Protein AF-A0A7X9JL79-F1 (afdb_monomer_lite)

Foldseek 3Di:
DVVVCVVCVVVVVVVVVVVVVLVVVVVPDLVNLVVQLVVLVV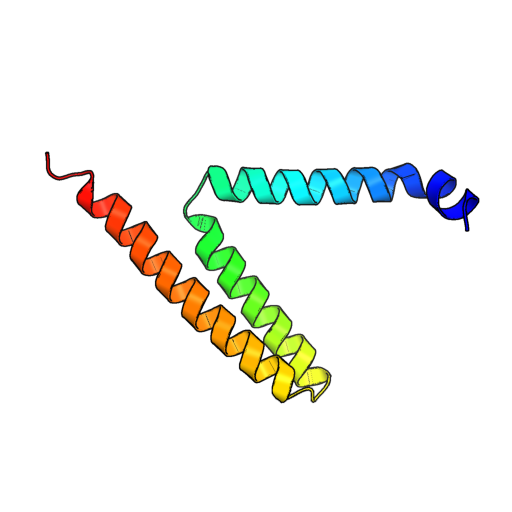QLVVVVVVVPVVSNVVSVVSNVVSVVVSVVVVVVVVVVPPD

Structure (mmCIF, N/CA/C/O backbone):
data_AF-A0A7X9JL79-F1
#
_entry.id   AF-A0A7X9JL79-F1
#
loop_
_atom_site.group_PDB
_atom_site.id
_atom_site.type_symbol
_atom_site.label_atom_id
_atom_site.label_alt_id
_atom_site.label_comp_id
_atom_site.label_asym_id
_atom_site.label_entity_id
_atom_site.label_seq_id
_atom_site.pdbx_PDB_ins_code
_atom_site.Cartn_x
_atom_site.C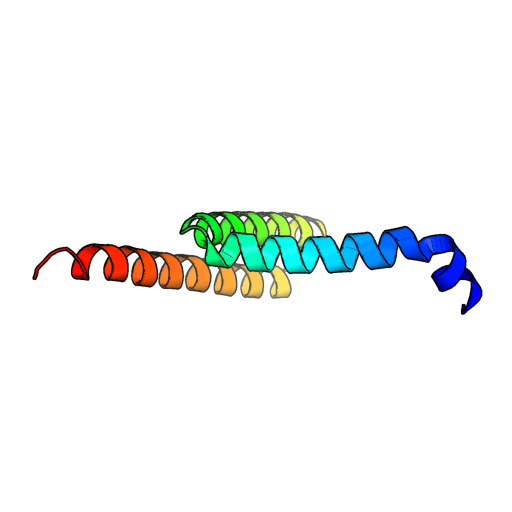artn_y
_atom_site.Cartn_z
_atom_site.occupancy
_atom_site.B_iso_or_equiv
_atom_site.auth_seq_id
_atom_site.auth_comp_id
_atom_site.auth_asym_id
_atom_site.auth_atom_id
_atom_site.pdbx_PDB_model_num
ATOM 1 N N . MET A 1 1 ? 27.252 6.804 -4.855 1.00 57.28 1 MET A N 1
ATOM 2 C CA . MET A 1 1 ? 26.182 6.321 -3.951 1.00 57.28 1 MET A CA 1
ATOM 3 C C . MET A 1 1 ? 25.879 7.327 -2.840 1.00 57.28 1 MET A C 1
ATOM 5 O O . MET A 1 1 ? 24.759 7.800 -2.789 1.00 57.28 1 MET A O 1
ATOM 9 N N . TYR A 1 2 ? 26.853 7.715 -2.003 1.00 61.97 2 TYR A N 1
ATOM 10 C CA . TYR A 1 2 ? 26.625 8.662 -0.893 1.00 61.97 2 TYR A CA 1
ATOM 11 C C . TYR A 1 2 ? 26.159 10.061 -1.340 1.00 61.97 2 TYR A C 1
ATOM 13 O O . TYR A 1 2 ? 25.285 10.637 -0.708 1.00 61.97 2 TYR A O 1
ATOM 21 N N . GLN A 1 3 ? 26.679 10.581 -2.459 1.00 65.94 3 GLN A N 1
ATOM 22 C CA . GLN A 1 3 ? 26.254 11.890 -2.975 1.00 65.94 3 GLN A CA 1
ATOM 23 C C . GLN A 1 3 ? 24.805 11.922 -3.476 1.00 65.94 3 GLN A C 1
ATOM 25 O O . GLN A 1 3 ? 24.123 12.912 -3.270 1.00 65.94 3 GLN A O 1
ATOM 30 N N . TRP A 1 4 ? 24.288 10.810 -4.011 1.00 68.88 4 TRP A N 1
ATOM 31 C CA . TRP A 1 4 ? 22.901 10.737 -4.483 1.00 68.88 4 TRP A CA 1
ATOM 32 C C . TRP A 1 4 ? 21.888 10.993 -3.355 1.00 68.88 4 TRP A C 1
ATOM 34 O O . TRP A 1 4 ? 20.866 11.636 -3.573 1.00 68.88 4 TRP A O 1
ATOM 44 N N . PHE A 1 5 ? 22.199 10.545 -2.133 1.00 64.94 5 PHE A N 1
ATOM 45 C CA . PHE A 1 5 ? 21.380 10.815 -0.948 1.00 64.94 5 PHE A CA 1
ATOM 46 C C . PHE A 1 5 ? 21.466 12.270 -0.471 1.00 64.94 5 PHE A C 1
ATOM 48 O O . PHE A 1 5 ? 20.514 12.757 0.134 1.00 64.94 5 PHE A O 1
ATOM 55 N N . ILE A 1 6 ? 22.581 12.961 -0.733 1.00 71.00 6 ILE A N 1
ATOM 56 C CA . ILE A 1 6 ? 22.754 14.374 -0.371 1.00 71.00 6 ILE A CA 1
ATOM 57 C C . ILE A 1 6 ? 22.057 15.283 -1.380 1.00 71.00 6 ILE A C 1
ATOM 59 O O . ILE A 1 6 ? 21.455 16.261 -0.960 1.00 71.00 6 ILE A O 1
ATOM 63 N N . ASP A 1 7 ? 22.054 14.938 -2.667 1.00 75.62 7 ASP A N 1
ATOM 64 C CA . ASP A 1 7 ? 21.358 15.727 -3.691 1.00 75.62 7 ASP A CA 1
ATOM 65 C C . ASP A 1 7 ? 19.827 15.558 -3.613 1.00 75.62 7 ASP A C 1
ATOM 67 O O . ASP A 1 7 ? 19.084 16.497 -3.891 1.00 75.62 7 ASP A O 1
ATOM 71 N N . ASN A 1 8 ? 19.344 14.392 -3.157 1.00 81.00 8 ASN A N 1
ATOM 72 C CA . ASN A 1 8 ? 17.911 14.054 -3.074 1.00 81.00 8 ASN A CA 1
ATOM 73 C C . ASN A 1 8 ? 17.377 13.990 -1.631 1.00 81.00 8 ASN A C 1
ATOM 75 O O . ASN A 1 8 ? 16.400 13.297 -1.336 1.00 81.00 8 ASN A O 1
ATOM 79 N N . TYR A 1 9 ? 17.989 14.731 -0.703 1.00 81.62 9 TYR A N 1
ATOM 80 C CA . TYR A 1 9 ? 17.543 14.780 0.696 1.00 81.62 9 TYR A CA 1
ATOM 81 C C . TYR A 1 9 ? 16.079 15.238 0.834 1.00 81.62 9 TYR A C 1
ATOM 83 O O . TYR A 1 9 ? 15.354 14.763 1.709 1.00 81.62 9 TYR A O 1
ATOM 91 N N . VAL A 1 10 ? 15.622 16.118 -0.064 1.00 81.88 10 VAL A N 1
ATOM 92 C CA . VAL A 1 10 ? 14.231 16.587 -0.122 1.00 81.88 10 VAL A CA 1
ATOM 93 C C . VAL A 1 10 ? 13.277 15.451 -0.482 1.00 81.88 10 VAL A C 1
ATOM 95 O O . VAL A 1 10 ? 12.226 15.333 0.142 1.00 81.88 10 VAL A O 1
ATOM 98 N N . GLU A 1 11 ? 13.641 14.579 -1.425 1.00 81.25 11 GLU A N 1
ATOM 99 C CA . GLU A 1 11 ? 12.819 13.419 -1.793 1.00 81.25 11 GLU A CA 1
ATOM 100 C C . GLU A 1 11 ? 12.723 12.414 -0.643 1.00 81.25 11 GLU A C 1
ATOM 102 O O . GLU A 1 11 ? 11.641 11.901 -0.359 1.00 81.25 11 GLU A O 1
ATOM 107 N N . ALA A 1 12 ? 13.824 12.185 0.079 1.00 82.94 12 ALA A N 1
ATOM 108 C CA . ALA A 1 12 ? 13.830 11.312 1.251 1.00 82.94 12 ALA A CA 1
ATOM 109 C C . ALA A 1 12 ? 12.924 11.851 2.374 1.00 82.94 12 ALA A C 1
ATOM 111 O O . ALA A 1 12 ? 12.135 11.100 2.957 1.00 82.94 12 ALA A O 1
ATOM 112 N N . ILE A 1 13 ? 12.984 13.159 2.651 1.00 86.06 13 ILE A N 1
ATOM 113 C CA . ILE A 1 13 ? 12.112 13.813 3.638 1.00 86.06 13 ILE A CA 1
ATOM 114 C C . ILE A 1 13 ? 10.655 13.796 3.159 1.00 86.06 13 ILE A C 1
ATOM 116 O O . ILE A 1 13 ? 9.761 13.492 3.949 1.00 86.06 13 ILE A O 1
ATOM 120 N N . ALA A 1 14 ? 10.392 14.054 1.878 1.00 82.06 14 ALA A N 1
ATOM 121 C CA . ALA A 1 14 ? 9.050 14.000 1.302 1.00 82.06 14 ALA A CA 1
ATOM 122 C C . ALA A 1 14 ? 8.446 12.589 1.388 1.00 82.06 14 ALA A C 1
ATOM 124 O O . ALA A 1 14 ? 7.287 12.443 1.778 1.00 82.06 14 ALA A O 1
ATOM 125 N N . ALA A 1 15 ? 9.236 11.548 1.114 1.00 83.00 15 ALA A N 1
ATOM 126 C CA . ALA A 1 15 ? 8.815 10.157 1.251 1.00 83.00 15 ALA A CA 1
ATOM 127 C C . ALA A 1 15 ? 8.474 9.804 2.709 1.00 83.00 15 ALA A C 1
ATOM 129 O O . ALA A 1 15 ? 7.402 9.258 2.977 1.00 83.00 15 ALA A O 1
ATOM 130 N N . LEU A 1 16 ? 9.334 10.178 3.664 1.00 86.50 16 LEU A N 1
ATOM 131 C CA . LEU A 1 16 ? 9.078 9.976 5.096 1.00 86.50 16 LEU A CA 1
ATOM 132 C C . LEU A 1 16 ? 7.816 10.714 5.559 1.00 86.50 16 LEU A C 1
ATOM 134 O O . LEU A 1 16 ? 6.967 10.135 6.239 1.00 86.50 16 LEU A O 1
ATOM 138 N N . THR A 1 17 ? 7.658 11.970 5.143 1.00 83.19 17 THR A N 1
ATOM 139 C CA . THR A 1 17 ? 6.486 12.788 5.486 1.00 83.19 17 THR A CA 1
ATOM 140 C C . THR A 1 17 ? 5.211 12.213 4.865 1.00 83.19 17 THR A C 1
ATOM 142 O O . THR A 1 17 ? 4.173 12.189 5.522 1.00 83.19 17 THR A O 1
ATOM 145 N N . GLY A 1 18 ? 5.286 11.665 3.649 1.00 78.44 18 GLY A N 1
ATOM 146 C CA . GLY A 1 18 ? 4.181 10.960 2.995 1.00 78.44 18 GLY A CA 1
ATOM 147 C C . GLY A 1 18 ? 3.741 9.703 3.750 1.00 78.44 18 GLY A C 1
ATOM 148 O O . GLY A 1 18 ? 2.546 9.499 3.959 1.00 78.44 18 GLY A O 1
ATOM 149 N N . ILE A 1 19 ? 4.688 8.895 4.240 1.00 80.88 19 ILE A N 1
ATOM 150 C CA . ILE A 1 19 ? 4.389 7.707 5.061 1.00 80.88 19 ILE A CA 1
ATOM 151 C C . ILE A 1 19 ? 3.699 8.111 6.373 1.00 80.88 19 ILE A C 1
ATOM 153 O O . ILE A 1 19 ? 2.696 7.508 6.765 1.00 80.88 19 ILE A O 1
ATOM 157 N N . ILE A 1 20 ? 4.198 9.159 7.035 1.00 81.56 20 ILE A N 1
ATOM 158 C CA . ILE A 1 20 ? 3.617 9.685 8.279 1.00 81.56 20 ILE A CA 1
ATOM 159 C C . ILE A 1 20 ? 2.217 10.259 8.029 1.00 81.56 20 ILE A C 1
ATOM 161 O O . ILE A 1 20 ? 1.302 10.024 8.822 1.00 81.56 20 ILE A O 1
ATOM 165 N N . ALA A 1 21 ? 2.023 10.965 6.913 1.00 76.69 21 ALA A N 1
ATOM 166 C CA . ALA A 1 21 ? 0.731 11.511 6.518 1.00 76.69 21 ALA A CA 1
ATOM 167 C C . ALA A 1 21 ? -0.299 10.400 6.296 1.00 76.69 21 ALA A C 1
ATOM 169 O O . ALA A 1 21 ? -1.410 10.502 6.813 1.00 76.69 21 ALA A O 1
ATOM 170 N N . ILE A 1 22 ? 0.081 9.306 5.624 1.00 71.44 22 ILE A N 1
ATOM 171 C CA . ILE A 1 22 ? -0.770 8.117 5.482 1.00 71.44 22 ILE A CA 1
ATOM 172 C C . ILE A 1 22 ? -1.125 7.564 6.868 1.00 71.44 22 ILE A C 1
ATOM 174 O O . ILE A 1 22 ? -2.300 7.354 7.151 1.00 71.44 22 ILE A O 1
ATOM 178 N N . PHE A 1 23 ? -0.153 7.412 7.772 1.00 68.19 23 PHE A N 1
ATOM 179 C CA . PHE A 1 23 ? -0.397 6.948 9.145 1.00 68.19 23 PHE A CA 1
ATOM 180 C C . PHE A 1 23 ? -1.388 7.824 9.925 1.00 68.19 23 PHE A C 1
ATOM 182 O O . PHE A 1 23 ? -2.257 7.310 10.636 1.00 68.19 23 PHE A O 1
ATOM 189 N N . PHE A 1 24 ? -1.299 9.143 9.781 1.00 65.62 24 PHE A N 1
ATOM 190 C CA . PHE A 1 24 ? -2.256 10.067 10.388 1.00 65.62 24 PHE A CA 1
ATOM 191 C C . PHE A 1 24 ? -3.638 9.977 9.735 1.00 65.62 24 PHE A C 1
ATOM 193 O O . PHE A 1 24 ? -4.655 9.987 10.430 1.00 65.62 24 PHE A O 1
ATOM 200 N N . GLN A 1 25 ? -3.688 9.807 8.416 1.00 62.81 25 GLN A N 1
ATOM 201 C CA . GLN A 1 25 ? -4.926 9.636 7.656 1.00 62.81 25 GLN A CA 1
ATOM 202 C C . GLN A 1 25 ? -5.676 8.357 8.069 1.00 62.81 25 GLN A C 1
ATOM 204 O O . GLN A 1 25 ? -6.905 8.362 8.153 1.00 62.81 25 GLN A O 1
ATOM 209 N N . ILE A 1 26 ? -4.939 7.301 8.434 1.00 63.25 26 ILE A N 1
ATOM 210 C CA . ILE A 1 26 ? -5.476 6.052 8.999 1.00 63.25 26 ILE A CA 1
ATOM 211 C C . ILE A 1 26 ? -6.123 6.282 10.369 1.00 63.25 26 ILE A C 1
ATOM 213 O O . ILE A 1 26 ? -7.182 5.724 10.658 1.00 63.25 26 ILE A O 1
ATOM 217 N N . LYS A 1 27 ? -5.508 7.115 11.217 1.00 62.41 27 LYS A N 1
ATOM 218 C CA . LYS A 1 27 ? -6.008 7.397 12.571 1.00 62.41 27 LYS A CA 1
ATOM 219 C C . LYS A 1 27 ? -7.273 8.256 12.595 1.00 62.41 27 LYS A C 1
ATOM 221 O O . LYS A 1 27 ? -8.028 8.175 13.560 1.00 62.41 27 LYS A O 1
ATOM 226 N N . VAL A 1 28 ? -7.497 9.082 11.573 1.00 60.09 28 VAL A N 1
ATOM 227 C CA . VAL A 1 28 ? -8.542 10.118 11.601 1.00 60.09 28 VAL A CA 1
ATOM 228 C C . VAL A 1 28 ? -9.878 9.643 11.026 1.00 60.09 28 VAL A C 1
ATOM 230 O O . VAL A 1 28 ? -10.912 10.195 11.403 1.00 60.09 28 VAL A O 1
ATOM 233 N N . ASN A 1 29 ? -9.928 8.630 10.148 1.00 60.91 29 ASN A N 1
ATOM 234 C CA . ASN A 1 29 ? -11.203 8.303 9.508 1.00 60.91 29 ASN A CA 1
ATOM 235 C C . ASN A 1 29 ? -11.356 6.850 9.036 1.00 60.91 29 ASN A C 1
ATOM 237 O O . ASN A 1 29 ? -10.407 6.194 8.616 1.00 60.91 29 ASN A O 1
ATOM 241 N N . SER A 1 30 ? -12.609 6.381 8.975 1.00 63.44 30 SER A N 1
ATOM 242 C CA . SER A 1 30 ? -12.982 5.077 8.389 1.00 63.44 30 SER A CA 1
ATOM 243 C C . SER A 1 30 ? -12.674 4.974 6.880 1.00 63.44 30 SER A C 1
ATOM 245 O O . SER A 1 30 ? -12.954 3.945 6.269 1.00 63.44 30 SER A O 1
ATOM 247 N N . TRP A 1 31 ? -12.108 6.030 6.285 1.00 66.88 31 TRP A N 1
ATOM 248 C CA . TRP A 1 31 ? -11.696 6.124 4.884 1.00 66.88 31 TRP A CA 1
ATOM 249 C C . TRP A 1 31 ? -10.439 5.311 4.552 1.00 66.88 31 TRP A C 1
ATOM 251 O O . TRP A 1 31 ? -10.194 5.042 3.379 1.00 66.88 31 TRP A O 1
ATOM 261 N N . TYR A 1 32 ? -9.672 4.862 5.550 1.00 72.50 32 TYR A N 1
ATOM 262 C CA . TYR A 1 32 ? -8.549 3.948 5.316 1.00 72.50 32 TYR A CA 1
ATOM 263 C C . TYR A 1 32 ? -8.970 2.682 4.561 1.00 72.50 32 TYR A C 1
ATOM 265 O O . TYR A 1 32 ? -8.274 2.229 3.657 1.00 72.50 32 TYR A O 1
ATOM 273 N N . TRP A 1 33 ? -10.138 2.143 4.906 1.00 76.06 33 TRP A N 1
ATOM 274 C CA . TRP A 1 33 ? -10.667 0.922 4.316 1.00 76.06 33 TRP A CA 1
ATOM 275 C C . TRP A 1 33 ? -10.858 1.018 2.793 1.00 76.06 33 TRP A C 1
ATOM 277 O O . TRP A 1 33 ? -10.249 0.230 2.072 1.00 76.06 33 TRP A O 1
ATOM 287 N N . PRO A 1 34 ? -11.602 1.999 2.247 1.00 78.31 34 PRO A N 1
ATOM 288 C CA . PRO A 1 34 ? -11.708 2.164 0.797 1.00 78.31 34 PRO A CA 1
ATOM 289 C C . PRO A 1 34 ? -10.391 2.589 0.127 1.00 78.31 34 PRO A C 1
ATOM 291 O O . PRO A 1 34 ? -10.167 2.204 -1.017 1.00 78.31 34 PRO A O 1
ATOM 294 N N . ILE A 1 35 ? -9.487 3.306 0.812 1.00 82.06 35 ILE A N 1
ATOM 295 C CA . ILE A 1 35 ? -8.136 3.595 0.286 1.00 82.06 35 ILE A CA 1
ATOM 296 C C . ILE A 1 35 ? -7.327 2.302 0.114 1.00 82.06 35 ILE A C 1
ATOM 298 O O . ILE A 1 35 ? -6.664 2.112 -0.906 1.00 82.06 35 ILE A O 1
ATOM 302 N N . SER A 1 36 ? -7.412 1.387 1.080 1.00 81.81 36 SER A N 1
ATOM 303 C CA . SER A 1 36 ? -6.786 0.067 1.002 1.00 81.81 36 SER A CA 1
ATOM 304 C C . SER A 1 36 ? -7.369 -0.758 -0.151 1.00 81.81 36 SER A C 1
ATOM 306 O O . SER A 1 36 ? -6.603 -1.307 -0.940 1.00 81.81 36 SER A O 1
ATOM 308 N N . ILE A 1 37 ? -8.695 -0.775 -0.323 1.00 83.94 37 ILE A N 1
ATOM 309 C CA . ILE A 1 37 ? -9.352 -1.468 -1.445 1.00 83.94 37 ILE A CA 1
ATOM 310 C C . ILE A 1 37 ? -8.906 -0.886 -2.796 1.00 83.94 37 ILE A C 1
ATOM 312 O O . ILE A 1 37 ? -8.558 -1.643 -3.702 1.00 83.94 37 ILE A O 1
ATOM 316 N N . LEU A 1 38 ? -8.854 0.444 -2.927 1.00 86.12 38 LEU A N 1
ATOM 317 C CA . LEU A 1 38 ? -8.396 1.113 -4.150 1.00 86.12 38 LEU A CA 1
ATOM 318 C C . LEU A 1 38 ? -6.946 0.742 -4.493 1.00 86.12 38 LEU A C 1
ATOM 320 O O . LEU A 1 38 ? -6.631 0.451 -5.644 1.00 86.12 38 LEU A O 1
ATOM 324 N N . ASN A 1 39 ? -6.069 0.715 -3.490 1.00 85.81 39 ASN A N 1
ATOM 325 C CA . ASN A 1 39 ? -4.665 0.351 -3.655 1.00 85.81 39 ASN A CA 1
ATOM 326 C C . ASN A 1 39 ? -4.515 -1.103 -4.141 1.00 85.81 39 ASN A C 1
ATOM 328 O O . ASN A 1 39 ? -3.805 -1.387 -5.105 1.00 85.81 39 ASN A O 1
ATOM 332 N N . VAL A 1 40 ? -5.266 -2.027 -3.538 1.00 88.94 40 VAL A N 1
ATOM 333 C CA . VAL A 1 40 ? -5.273 -3.436 -3.944 1.00 88.94 40 VAL A CA 1
ATOM 334 C C . VAL A 1 40 ? -5.770 -3.604 -5.388 1.00 88.94 40 VAL A C 1
ATOM 336 O O . VAL A 1 40 ? -5.156 -4.350 -6.151 1.00 88.94 40 VAL A O 1
ATOM 339 N N . LEU A 1 41 ? -6.800 -2.860 -5.804 1.00 87.25 41 LEU A N 1
ATOM 340 C CA . LEU A 1 41 ? -7.281 -2.845 -7.193 1.00 87.25 41 LEU A CA 1
ATOM 341 C C . LEU A 1 41 ? -6.230 -2.314 -8.184 1.00 87.25 41 LEU A C 1
ATOM 343 O O . LEU A 1 41 ? -6.062 -2.888 -9.262 1.00 87.25 41 LEU A O 1
ATOM 347 N N . LEU A 1 42 ? -5.492 -1.260 -7.820 1.00 87.44 42 LEU A N 1
ATOM 348 C CA . LEU A 1 42 ? -4.395 -0.733 -8.641 1.00 87.44 42 LEU A CA 1
ATOM 349 C C . LEU A 1 42 ? -3.279 -1.769 -8.820 1.00 87.44 42 LEU A C 1
ATOM 351 O O . LEU A 1 42 ? -2.812 -1.977 -9.940 1.00 87.44 42 LEU A O 1
ATOM 355 N N . TYR A 1 43 ? -2.893 -2.471 -7.753 1.00 86.12 43 TYR A N 1
ATOM 356 C CA . TYR A 1 43 ? -1.903 -3.544 -7.847 1.00 86.12 43 TYR A CA 1
ATOM 357 C C . TYR A 1 43 ? -2.387 -4.721 -8.697 1.00 86.12 43 TYR A C 1
ATOM 359 O O . TYR A 1 43 ? -1.613 -5.221 -9.512 1.00 86.12 43 TYR A O 1
ATOM 367 N N . ILE A 1 44 ? -3.661 -5.124 -8.587 1.00 87.38 44 ILE A N 1
ATOM 368 C CA . ILE A 1 44 ? -4.243 -6.146 -9.475 1.00 87.38 44 ILE A CA 1
ATOM 369 C C . ILE A 1 44 ? -4.073 -5.726 -10.940 1.00 87.38 44 ILE A C 1
ATOM 371 O O . ILE A 1 44 ? -3.636 -6.536 -11.754 1.00 87.38 44 ILE A O 1
ATOM 375 N N . PHE A 1 45 ? -4.342 -4.461 -11.280 1.00 87.38 45 PHE A N 1
ATOM 376 C CA . PHE A 1 45 ? -4.177 -3.954 -12.646 1.00 87.38 45 PHE A CA 1
ATOM 377 C C . PHE A 1 45 ? -2.713 -3.969 -13.119 1.00 87.38 45 PHE A C 1
ATOM 379 O O . PHE A 1 45 ? -2.428 -4.364 -14.253 1.00 87.38 45 PHE A O 1
ATOM 386 N N . VAL A 1 46 ? -1.771 -3.579 -12.256 1.00 87.62 46 VAL A N 1
ATOM 387 C CA . VAL A 1 46 ? -0.330 -3.607 -12.564 1.00 87.62 46 VAL A CA 1
ATOM 388 C C . VAL A 1 46 ? 0.152 -5.038 -12.806 1.00 87.62 46 VAL A C 1
ATOM 390 O O . VAL A 1 46 ? 0.775 -5.305 -13.837 1.00 87.62 46 VAL A O 1
ATOM 393 N N . PHE A 1 47 ? -0.176 -5.975 -11.914 1.00 86.06 47 PHE A N 1
ATOM 394 C CA . PHE A 1 47 ? 0.234 -7.374 -12.052 1.00 86.06 47 PHE A CA 1
ATOM 395 C C . PHE A 1 47 ? -0.467 -8.084 -13.213 1.00 86.06 47 PHE A C 1
ATOM 397 O O . PHE A 1 47 ? 0.144 -8.925 -13.875 1.00 86.06 47 PHE A O 1
ATOM 404 N N . PHE A 1 48 ? -1.701 -7.687 -13.536 1.00 86.12 48 PHE A N 1
ATOM 405 C CA . PHE A 1 48 ? -2.401 -8.150 -14.733 1.00 86.12 48 PHE A CA 1
ATOM 406 C C . PHE A 1 48 ? -1.648 -7.765 -16.009 1.00 86.12 48 PHE A C 1
ATOM 408 O O . PHE A 1 48 ? -1.472 -8.600 -16.898 1.00 86.12 48 PHE A O 1
ATOM 415 N N . ARG A 1 49 ? -1.112 -6.538 -16.080 1.00 85.75 49 ARG A N 1
ATOM 416 C CA . ARG A 1 49 ? -0.241 -6.124 -17.194 1.00 85.75 49 ARG A CA 1
ATOM 417 C C . ARG A 1 49 ? 1.103 -6.850 -17.195 1.00 85.75 49 ARG A C 1
ATOM 419 O O . ARG A 1 49 ? 1.598 -7.179 -18.268 1.00 85.75 49 ARG A O 1
ATOM 426 N N . ALA A 1 50 ? 1.659 -7.141 -16.022 1.00 87.69 50 ALA A N 1
ATOM 427 C CA . ALA A 1 50 ? 2.898 -7.904 -15.880 1.00 87.69 50 ALA A CA 1
ATOM 428 C C . ALA A 1 50 ? 2.734 -9.424 -16.118 1.00 87.69 50 ALA A C 1
ATOM 430 O O . ALA A 1 50 ? 3.731 -10.140 -16.109 1.00 87.69 50 ALA A O 1
ATOM 431 N N . ARG A 1 51 ? 1.503 -9.924 -16.346 1.00 83.69 51 ARG A N 1
ATOM 432 C CA . ARG A 1 51 ? 1.154 -11.360 -16.468 1.00 83.69 51 ARG A CA 1
ATOM 433 C C . ARG A 1 51 ? 1.598 -12.214 -15.268 1.00 83.69 51 ARG A C 1
ATOM 435 O O . ARG A 1 51 ? 1.843 -13.411 -15.395 1.00 83.69 51 ARG A O 1
ATOM 442 N N . LEU A 1 52 ? 1.663 -11.589 -14.097 1.00 88.31 52 LEU A N 1
ATOM 443 C CA . LEU A 1 52 ? 2.084 -12.186 -12.833 1.00 88.31 52 LEU A CA 1
ATOM 444 C C . LEU A 1 52 ? 0.858 -12.704 -12.065 1.00 88.31 52 LEU A C 1
ATOM 446 O O . LEU A 1 52 ? 0.304 -12.038 -11.193 1.00 88.31 52 LEU A O 1
ATOM 450 N N . TYR A 1 53 ? 0.364 -13.882 -12.461 1.00 86.94 53 TYR A N 1
ATOM 451 C CA . TYR A 1 53 ? -0.897 -14.436 -11.945 1.00 86.94 53 TYR A CA 1
ATOM 452 C C . TYR A 1 53 ? -0.834 -14.884 -10.474 1.00 86.94 53 TYR A C 1
ATOM 454 O O . TYR A 1 53 ? -1.853 -14.845 -9.774 1.00 86.94 53 TYR A O 1
ATOM 462 N N . ALA A 1 54 ? 0.343 -15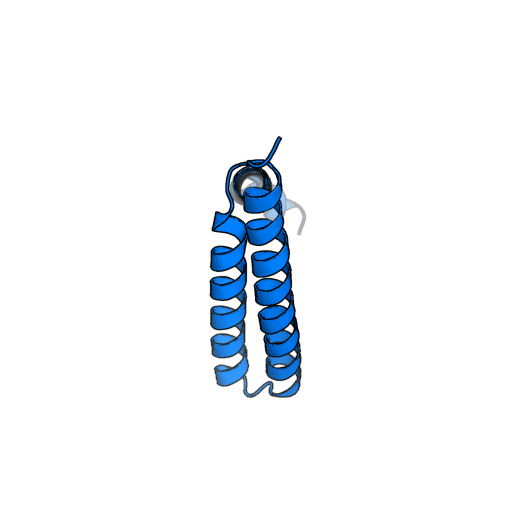.291 -9.989 1.00 89.38 54 ALA A N 1
ATOM 463 C CA . ALA A 1 54 ? 0.526 -15.684 -8.592 1.00 89.38 54 ALA A CA 1
ATOM 464 C C . ALA A 1 54 ? 0.353 -14.471 -7.661 1.00 89.38 54 ALA A C 1
ATOM 466 O O . ALA A 1 54 ? -0.366 -14.526 -6.662 1.00 89.38 54 ALA A O 1
ATOM 467 N N . GLU A 1 55 ? 0.924 -13.342 -8.058 1.00 87.31 55 GLU A N 1
ATOM 468 C CA . GLU A 1 55 ? 0.878 -12.066 -7.357 1.00 87.31 55 GLU A CA 1
ATOM 469 C C . GLU A 1 55 ? -0.538 -11.475 -7.373 1.00 87.31 55 GLU A C 1
ATOM 471 O O . GLU A 1 55 ? -1.004 -10.965 -6.354 1.00 87.31 55 GLU A O 1
ATOM 476 N N . ILE A 1 56 ? -1.281 -11.626 -8.479 1.00 90.69 56 ILE A N 1
ATOM 477 C CA . ILE A 1 56 ? -2.703 -11.241 -8.548 1.00 90.69 56 ILE A CA 1
ATOM 478 C C . ILE A 1 56 ? -3.531 -11.993 -7.497 1.00 90.69 56 ILE A C 1
ATOM 480 O O . ILE A 1 56 ? -4.366 -11.386 -6.825 1.00 90.69 56 ILE A O 1
ATOM 484 N N . SER A 1 57 ? -3.293 -13.296 -7.326 1.00 90.06 57 SER A N 1
ATOM 485 C CA . SER A 1 57 ? -4.029 -14.124 -6.357 1.00 90.06 57 SER A CA 1
ATOM 486 C C . SER A 1 57 ? -3.784 -13.666 -4.914 1.00 90.06 57 SER A C 1
ATOM 488 O O . SER A 1 57 ? -4.718 -13.588 -4.113 1.00 90.06 57 SER A O 1
ATOM 490 N N . LEU A 1 58 ? -2.544 -13.281 -4.597 1.00 90.56 58 LEU A N 1
ATOM 491 C CA . LEU A 1 58 ? -2.194 -12.687 -3.306 1.00 90.56 58 LEU A CA 1
ATOM 492 C C . LEU A 1 58 ? -2.893 -11.334 -3.098 1.00 90.56 58 LEU A C 1
ATOM 494 O O . LEU A 1 58 ? -3.422 -11.052 -2.021 1.00 90.56 58 LEU A O 1
ATOM 498 N N . GLN A 1 59 ? -2.962 -10.515 -4.145 1.00 90.25 59 GLN A N 1
ATOM 499 C CA . GLN A 1 59 ? -3.656 -9.232 -4.107 1.00 90.25 59 GLN A CA 1
ATOM 500 C C . GLN A 1 59 ? -5.165 -9.415 -3.854 1.00 90.25 59 GLN A C 1
ATOM 502 O O . GLN A 1 59 ? -5.754 -8.679 -3.063 1.00 90.25 59 GLN A O 1
ATOM 507 N N . PHE A 1 60 ? -5.783 -10.458 -4.414 1.00 90.19 60 PHE A N 1
ATOM 508 C CA . PHE A 1 60 ? -7.164 -10.840 -4.096 1.00 90.19 60 PHE A CA 1
ATOM 509 C C . PHE A 1 60 ? -7.364 -11.230 -2.626 1.00 90.19 60 PHE A C 1
ATOM 511 O O . PHE A 1 60 ? -8.363 -10.831 -2.024 1.00 90.19 60 PHE A O 1
ATOM 518 N N . TYR A 1 61 ? -6.419 -11.952 -2.017 1.00 90.81 61 TYR A N 1
ATOM 519 C CA . TYR A 1 61 ? -6.473 -12.247 -0.582 1.00 90.81 61 TYR A CA 1
ATOM 520 C C . TYR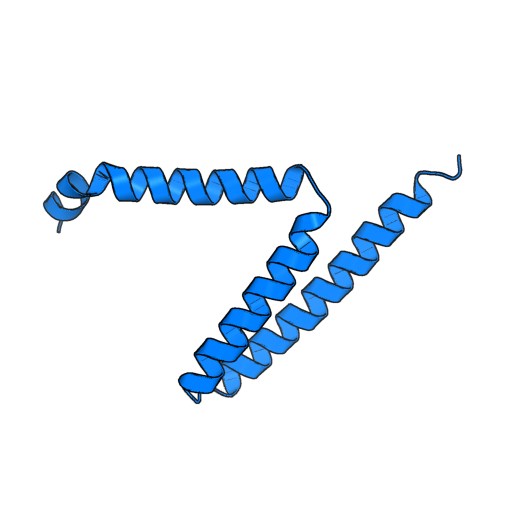 A 1 61 ? -6.473 -10.957 0.255 1.00 90.81 61 TYR A C 1
ATOM 522 O O . TYR A 1 61 ? -7.310 -10.792 1.147 1.00 90.81 61 TYR A O 1
ATOM 530 N N . TYR A 1 62 ? -5.605 -9.996 -0.081 1.00 86.69 62 TYR A N 1
ATOM 531 C CA . TYR A 1 62 ? -5.593 -8.689 0.581 1.00 86.69 62 TYR A CA 1
ATOM 532 C C . TYR A 1 62 ? -6.892 -7.901 0.375 1.00 86.69 62 TYR A C 1
ATOM 534 O O . TYR A 1 62 ? -7.337 -7.219 1.299 1.00 86.69 62 TYR A O 1
ATOM 542 N N . LEU A 1 63 ? -7.534 -8.028 -0.790 1.00 89.88 63 LEU A N 1
ATOM 543 C CA . LEU A 1 63 ? -8.829 -7.404 -1.073 1.00 89.88 63 LEU A CA 1
ATOM 544 C C . LEU A 1 63 ? -9.905 -7.914 -0.107 1.00 89.88 63 LEU A C 1
ATOM 546 O O . LEU A 1 63 ? -10.599 -7.119 0.529 1.00 89.88 63 LEU A O 1
ATOM 550 N N . ILE A 1 64 ? -10.002 -9.237 0.050 1.00 90.38 64 ILE A N 1
ATOM 551 C CA . ILE A 1 64 ? -10.973 -9.886 0.943 1.00 90.38 64 ILE A CA 1
ATOM 552 C C . ILE A 1 64 ? -10.705 -9.499 2.400 1.00 90.38 64 ILE A C 1
ATOM 554 O O . ILE A 1 64 ? -11.632 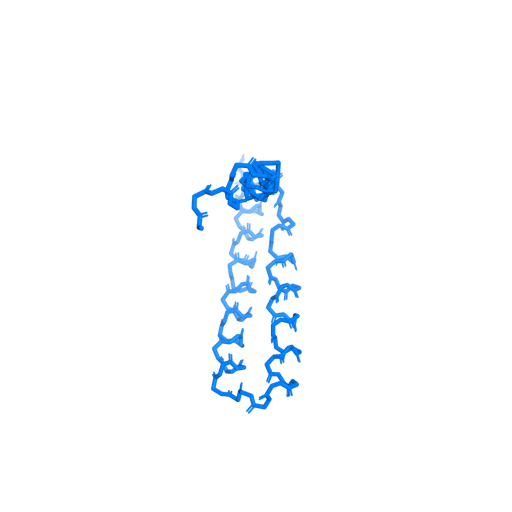-9.122 3.119 1.00 90.38 64 ILE A O 1
ATOM 558 N N . MET A 1 65 ? -9.440 -9.530 2.830 1.00 86.94 65 MET A N 1
ATOM 559 C CA . MET A 1 65 ? -9.053 -9.142 4.189 1.00 86.94 65 MET A CA 1
ATOM 560 C C . MET A 1 65 ? -9.362 -7.670 4.486 1.00 86.94 65 MET A C 1
ATOM 562 O O . MET A 1 65 ? -9.840 -7.351 5.577 1.00 86.94 65 MET A O 1
ATOM 566 N N . SER A 1 66 ? -9.142 -6.777 3.518 1.00 83.75 66 SER A N 1
ATOM 567 C CA . SER A 1 66 ? -9.469 -5.354 3.647 1.00 83.75 66 SER A CA 1
ATOM 568 C C . SER A 1 66 ? -10.981 -5.133 3.779 1.00 83.75 66 SER A C 1
ATOM 570 O O . SER A 1 66 ? -11.430 -4.418 4.674 1.00 83.75 66 SER A O 1
ATOM 572 N N . ILE A 1 67 ? -11.793 -5.833 2.980 1.00 85.44 67 ILE A N 1
ATOM 573 C CA . ILE A 1 67 ? -13.259 -5.803 3.105 1.00 85.44 67 ILE A CA 1
ATOM 574 C C . ILE A 1 67 ? -13.706 -6.339 4.473 1.00 85.44 67 ILE A C 1
ATOM 576 O O . ILE A 1 67 ? -14.532 -5.714 5.140 1.00 85.44 67 ILE A O 1
ATOM 580 N N . TYR A 1 68 ? -13.150 -7.466 4.926 1.00 84.88 68 TYR A N 1
ATOM 581 C CA . TYR A 1 68 ? -13.496 -8.058 6.220 1.00 84.88 68 TYR A CA 1
ATOM 582 C C . TYR A 1 68 ? -13.189 -7.112 7.385 1.00 84.88 68 TYR A C 1
ATOM 584 O O . TYR A 1 68 ? -14.031 -6.886 8.261 1.00 84.88 68 TYR A O 1
ATOM 592 N N . GLY A 1 69 ? -12.001 -6.510 7.378 1.00 81.00 69 GLY A N 1
ATOM 593 C CA . GLY A 1 69 ? -11.627 -5.538 8.391 1.00 81.00 69 GLY A CA 1
ATOM 594 C C . GLY A 1 69 ? -12.511 -4.284 8.352 1.00 81.00 69 GLY A C 1
ATOM 595 O O . GLY A 1 69 ? -12.899 -3.782 9.412 1.00 81.00 69 GLY A O 1
ATOM 596 N N . TRP A 1 70 ? -12.934 -3.843 7.162 1.00 82.56 70 TRP A N 1
ATOM 597 C CA . TRP A 1 70 ? -13.875 -2.732 7.014 1.00 82.56 70 TRP A CA 1
ATOM 598 C C . TRP A 1 70 ? -15.227 -3.044 7.647 1.00 82.56 70 TRP A C 1
ATOM 600 O O . TRP A 1 70 ? -15.750 -2.234 8.422 1.00 82.56 70 TRP A O 1
ATOM 610 N N . PHE A 1 71 ? -15.774 -4.232 7.383 1.00 79.62 71 PHE A N 1
ATOM 611 C CA . PHE A 1 71 ? -17.011 -4.688 8.013 1.00 79.62 71 PHE A CA 1
ATOM 612 C C . PHE A 1 71 ? -16.885 -4.731 9.537 1.00 79.62 71 PHE A C 1
ATOM 614 O O . PHE A 1 71 ? -17.754 -4.200 10.233 1.00 79.62 71 PHE A O 1
ATOM 621 N N . PHE A 1 72 ? -15.797 -5.292 10.070 1.00 78.81 72 PHE A N 1
ATOM 622 C CA . PHE A 1 72 ? -15.565 -5.355 11.515 1.00 78.81 72 PHE A CA 1
ATOM 623 C C . PHE A 1 72 ? -15.490 -3.958 12.151 1.00 78.81 72 PHE A C 1
ATOM 625 O O . PHE A 1 72 ? -16.141 -3.688 13.165 1.00 78.81 72 PHE A O 1
ATOM 632 N N . TRP A 1 73 ? -14.753 -3.039 11.528 1.00 74.94 73 TRP A N 1
ATOM 633 C CA . TRP A 1 73 ? -14.589 -1.671 12.018 1.00 74.94 73 TRP A CA 1
ATOM 634 C C . TRP A 1 73 ? -15.897 -0.870 11.977 1.00 74.94 73 TRP A C 1
ATOM 636 O O . TRP A 1 73 ? -16.248 -0.177 12.936 1.00 74.94 73 TRP A O 1
ATOM 646 N N . THR A 1 74 ? -16.664 -1.019 10.896 1.00 70.88 74 THR A N 1
ATOM 647 C CA . THR A 1 74 ? -17.968 -0.360 10.726 1.00 70.88 74 THR A CA 1
ATOM 648 C C . THR A 1 74 ? -18.984 -0.892 11.739 1.00 70.88 74 THR A C 1
ATOM 650 O O . THR A 1 74 ? -19.736 -0.121 12.338 1.00 70.88 74 THR A O 1
ATOM 653 N N . LYS A 1 75 ? -18.953 -2.200 12.024 1.00 67.81 75 LYS A N 1
ATOM 654 C CA . LYS A 1 75 ? -19.809 -2.832 13.038 1.00 67.81 75 LYS A CA 1
ATOM 655 C C . LYS A 1 75 ? -19.453 -2.379 14.458 1.00 67.81 75 LYS A C 1
ATOM 657 O O . LYS A 1 75 ? -20.356 -2.185 15.273 1.00 67.81 75 LYS A O 1
ATOM 662 N N . LYS A 1 76 ? -18.172 -2.132 14.757 1.00 62.78 76 LYS A N 1
ATOM 663 C CA . LYS A 1 76 ? -17.734 -1.580 16.053 1.00 62.78 76 LYS A CA 1
ATOM 664 C C . LYS A 1 76 ? -18.306 -0.178 16.301 1.00 62.78 76 LYS A C 1
ATOM 666 O O . LYS A 1 76 ? -18.759 0.100 17.404 1.00 62.78 76 LYS A O 1
ATOM 671 N N . LYS A 1 77 ? -18.379 0.669 15.266 1.00 58.28 77 LYS A N 1
ATOM 672 C CA . LYS A 1 77 ? -18.989 2.011 15.355 1.00 58.28 77 LYS A CA 1
ATOM 673 C C . LYS A 1 77 ? -20.488 1.963 15.692 1.00 58.28 77 LYS A C 1
ATOM 675 O O . LYS A 1 77 ? -20.962 2.825 16.424 1.00 58.28 77 LYS A O 1
ATOM 680 N N . ASN A 1 78 ? -21.213 0.947 15.215 1.00 57.66 78 ASN A N 1
ATOM 681 C CA . ASN A 1 78 ? -22.639 0.768 15.525 1.00 57.66 78 ASN A CA 1
ATOM 682 C C . ASN A 1 78 ? -22.908 0.215 16.934 1.00 57.66 78 ASN A C 1
ATOM 684 O O . ASN A 1 78 ? -23.943 0.536 17.506 1.00 57.66 78 ASN A O 1
ATOM 688 N N . ASN A 1 79 ? -21.995 -0.566 17.519 1.00 55.72 79 ASN A N 1
ATOM 689 C CA . ASN A 1 79 ? -22.177 -1.111 18.875 1.00 55.72 79 ASN A CA 1
ATOM 690 C C . ASN A 1 79 ? -21.913 -0.085 19.993 1.00 55.72 79 ASN A C 1
ATOM 692 O O . ASN A 1 79 ? -22.298 -0.316 21.129 1.00 55.72 79 ASN A O 1
ATOM 696 N N . ILE A 1 80 ? -21.283 1.053 19.687 1.00 56.59 80 ILE A N 1
ATOM 697 C CA . ILE A 1 80 ? -20.979 2.109 20.674 1.00 56.59 80 ILE A CA 1
ATOM 698 C C . ILE A 1 80 ? -22.182 3.057 20.884 1.00 56.59 80 ILE A C 1
ATOM 700 O O . ILE A 1 80 ? -22.164 3.885 21.784 1.00 56.59 80 ILE A O 1
ATOM 704 N N . LYS A 1 81 ? -23.253 2.944 20.082 1.00 51.44 81 LYS A N 1
ATOM 705 C CA . LYS A 1 81 ? -24.451 3.806 20.178 1.00 51.44 81 LYS A CA 1
ATOM 706 C C . LYS A 1 81 ? -25.618 3.223 20.991 1.00 51.44 81 LYS A C 1
ATOM 708 O O . LYS A 1 81 ? -26.698 3.800 20.976 1.00 51.44 81 LYS A O 1
ATOM 713 N N . ILE A 1 82 ? -25.422 2.101 21.679 1.00 54.53 82 ILE A N 1
ATOM 714 C CA . ILE A 1 82 ? -26.454 1.441 22.496 1.00 54.53 82 ILE A CA 1
ATOM 715 C C . ILE A 1 82 ? -25.927 1.180 23.910 1.00 54.53 82 ILE A C 1
ATOM 717 O O . ILE A 1 82 ? -25.769 0.039 24.332 1.00 54.53 82 ILE A O 1
ATOM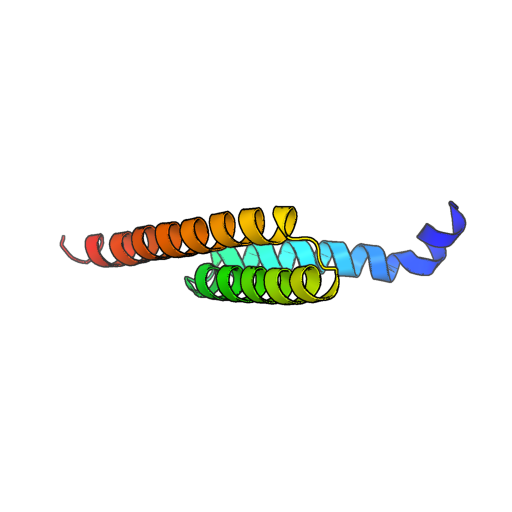 721 N N . THR A 1 83 ? -25.609 2.248 24.635 1.00 46.38 83 THR A N 1
ATOM 722 C CA . THR A 1 83 ? -25.649 2.345 26.106 1.00 46.38 83 THR A CA 1
ATOM 723 C C . THR A 1 83 ? -25.800 3.821 26.447 1.00 46.38 83 THR A C 1
ATOM 725 O O . THR A 1 83 ? -26.598 4.127 27.353 1.00 46.38 83 THR A O 1
#

Sequence (83 aa):
MYQWFIDNYVEAIAALTGIIAIFFQIKVNSWYWPISILNVLLYIFVFFRARLYAEISLQFYYLIMSIYGWFFWTKKKNNIKIT

Secondary structure (DSSP, 8-state):
-HHHHHHTHHHHHHHHHHHHHHHHHHHH-TTHHHHHHHHHHHHHHHHHHTT-HHHHHHHHHHHHHHHHHHHHHHHHHHHTT--

pLDDT: mean 77.44, std 11.45, range [46.38, 90.81]

Radius of gyration: 17.95 Å; chains: 1; bounding box: 53×32×43 Å